Protein AF-A0A4P7KUH9-F1 (afdb_monomer)

Solvent-accessible surface area (backbone atoms only — not comparable to full-atom values): 9875 Å² total; per-residue (Å²): 117,68,68,67,52,52,55,52,50,52,52,49,48,54,70,73,33,80,63,47,40,61,72,70,67,56,73,81,56,90,64,74,80,62,68,82,51,61,60,58,64,71,65,57,98,60,89,68,94,49,78,39,79,39,61,50,102,87,52,76,46,78,42,49,75,99,64,93,78,82,92,69,64,70,41,76,46,98,85,69,48,77,43,82,49,86,79,57,60,91,88,53,68,92,88,72,68,76,82,86,77,91,76,88,81,87,83,86,74,75,59,68,65,54,52,54,52,51,52,54,50,51,52,52,52,52,51,53,52,51,50,52,51,49,54,48,28,56,76,65,72,27,73,70,46,60,74,73,71,114

Nearest PDB structures (foldseek):
  6ee8-assembly1_J  TM=1.931E-01  e=2.019E+00  Mycobacterium tuberculosis

Mean predicted aligned error: 22.2 Å

Sequence (150 aa):
MIVKMMVFKALKSSLGGTGLGNFLGIKVNALGGVYQSSGLSAYRNTVVDSPTLFPFAKGVGLMGEAGPEAIMPLTRGRDGSLGVRSVGDPSQTPGNTAVHIHQVINVMGNGDKVIGEITQRAAKQGADDAIARIQRDFATNGRTRRLLGG

Foldseek 3Di:
DVVVVVVVVVVCCVVVPPVVCVVVVVPPPPPPPPPVPCQPVVPPPDDDCDFDWTDDPPDIDTDHDPDDDDDADWDADPVRDTDRDQPPDPPDDPPPSDDDDDDDDDDDDPVPVVVVVVVVVVVVVVVVVVVVVVVVCVVVVHDVVVVVPD

Secondary structure (DSSP, 8-state):
-HHHHHHHHHHHHHHHSHHHHHHTT----TTTT----HHHHTTTT---SS-EEEEETTEEEEES-SSPPP---EEE-TTS-EEE-----TTS-TT---------------HHHHHHHHHHHHHHHHHHHHHHHHHHHHHTT-HHHHHH--

Organism: NCBI:txid638

Structure (mmCIF, N/CA/C/O backbone):
data_AF-A0A4P7KUH9-F1
#
_entry.id   AF-A0A4P7KUH9-F1
#
loop_
_atom_site.group_PDB
_atom_site.id
_atom_site.type_symbol
_atom_site.label_atom_id
_atom_site.label_alt_id
_atom_site.label_comp_id
_atom_site.label_asym_id
_atom_site.label_entity_id
_atom_site.label_seq_id
_atom_site.pdbx_PDB_ins_code
_atom_site.Cartn_x
_atom_site.Cartn_y
_atom_site.Cartn_z
_atom_site.occupancy
_atom_site.B_iso_or_equiv
_atom_site.auth_seq_id
_atom_site.auth_comp_id
_atom_site.auth_asym_id
_atom_site.auth_atom_id
_atom_site.pdbx_PDB_model_num
ATOM 1 N N . MET A 1 1 ? -34.778 -16.519 79.102 1.00 74.62 1 MET A N 1
ATOM 2 C CA . MET A 1 1 ? -33.725 -16.576 78.054 1.00 74.62 1 MET A CA 1
ATOM 3 C C . MET A 1 1 ? -34.224 -16.259 76.635 1.00 74.62 1 MET A C 1
ATOM 5 O O . MET A 1 1 ? -33.432 -15.769 75.843 1.00 74.62 1 MET A O 1
ATOM 9 N N . ILE A 1 2 ? -35.515 -16.435 76.315 1.00 72.00 2 ILE A N 1
ATOM 10 C CA . ILE A 1 2 ? -36.065 -16.237 74.954 1.00 72.00 2 ILE A CA 1
ATOM 11 C C . ILE A 1 2 ? -35.997 -14.780 74.440 1.00 72.00 2 ILE A C 1
ATOM 13 O O . ILE A 1 2 ? -35.607 -14.533 73.302 1.00 72.00 2 ILE A O 1
ATOM 17 N N . VAL A 1 3 ? -36.291 -13.799 75.301 1.00 68.94 3 VAL A N 1
ATOM 18 C CA . VAL A 1 3 ? -36.378 -12.376 74.913 1.00 68.94 3 VAL A CA 1
ATOM 19 C C . VAL A 1 3 ? -35.003 -11.808 74.537 1.00 68.94 3 VAL A C 1
ATOM 21 O O . VAL A 1 3 ? -34.871 -11.053 73.577 1.00 68.94 3 VAL A O 1
ATOM 24 N N . LYS A 1 4 ? -33.945 -12.249 75.232 1.00 58.12 4 LYS A N 1
ATOM 25 C CA . LYS A 1 4 ? -32.563 -11.817 74.975 1.00 58.12 4 LYS A CA 1
ATOM 26 C C . LYS A 1 4 ? -32.024 -12.356 73.642 1.00 58.12 4 LYS A C 1
ATOM 28 O O . LYS A 1 4 ? -31.262 -11.656 72.987 1.00 58.12 4 LYS A O 1
ATOM 33 N N . MET A 1 5 ? -32.474 -13.533 73.188 1.00 67.69 5 MET A N 1
ATOM 34 C CA . MET A 1 5 ? -32.149 -14.056 71.851 1.00 67.69 5 MET A CA 1
ATOM 35 C C . MET A 1 5 ? -32.925 -13.355 70.728 1.00 67.69 5 MET A C 1
ATOM 37 O O . MET A 1 5 ? -32.349 -13.141 69.665 1.00 67.69 5 MET A O 1
ATOM 41 N N . MET A 1 6 ? -34.184 -12.951 70.941 1.00 72.69 6 MET A N 1
ATOM 42 C CA . MET A 1 6 ? -34.952 -12.222 69.917 1.00 72.69 6 MET A CA 1
ATOM 43 C C . MET A 1 6 ? -34.371 -10.833 69.631 1.00 72.69 6 MET A C 1
ATOM 45 O O . MET A 1 6 ? -34.178 -10.487 68.467 1.00 72.69 6 MET A O 1
ATOM 49 N N . VAL A 1 7 ? -34.001 -10.078 70.670 1.00 74.88 7 VAL A N 1
ATOM 50 C CA . VAL A 1 7 ? -33.380 -8.749 70.504 1.00 74.88 7 VAL A CA 1
ATOM 51 C C . VAL A 1 7 ? -32.014 -8.859 69.821 1.00 74.88 7 VAL A C 1
ATOM 53 O O . VAL A 1 7 ? -31.708 -8.098 68.905 1.00 74.88 7 VAL A O 1
ATOM 56 N N . PHE A 1 8 ? -31.207 -9.857 70.192 1.00 71.62 8 PHE A N 1
ATOM 57 C CA . PHE A 1 8 ? -29.886 -10.052 69.591 1.00 71.62 8 PHE A CA 1
ATOM 58 C C . PHE A 1 8 ? -29.962 -10.525 68.130 1.00 71.62 8 PHE A C 1
ATOM 60 O O . PHE A 1 8 ? -29.122 -10.151 67.311 1.00 71.62 8 PHE A O 1
ATOM 67 N N . LYS A 1 9 ? -30.986 -11.318 67.777 1.00 60.03 9 LYS A N 1
ATOM 68 C CA . LYS A 1 9 ? -31.223 -11.778 66.401 1.00 60.03 9 LYS A CA 1
ATOM 69 C C . LYS A 1 9 ? -31.771 -10.655 65.513 1.00 60.03 9 LYS A C 1
ATOM 71 O O . LYS A 1 9 ? -31.331 -10.534 64.373 1.00 60.03 9 LYS A O 1
ATOM 76 N N . ALA A 1 10 ? -32.644 -9.796 66.044 1.00 66.50 10 ALA A N 1
ATOM 77 C CA . ALA A 1 10 ? -33.129 -8.606 65.344 1.00 66.50 10 ALA A CA 1
ATOM 78 C C . ALA A 1 10 ? -31.996 -7.600 65.074 1.00 66.50 10 ALA A C 1
ATOM 80 O O . ALA A 1 10 ? -31.843 -7.131 63.947 1.00 66.50 10 ALA A O 1
ATOM 81 N N . LEU A 1 11 ? -31.130 -7.348 66.063 1.00 68.62 11 LEU A N 1
ATOM 82 C CA . LEU A 1 11 ? -29.996 -6.435 65.904 1.00 68.62 11 LEU A CA 1
ATOM 83 C C . LEU A 1 11 ? -28.958 -6.970 64.902 1.00 68.62 11 LEU A C 1
ATOM 85 O O . LEU A 1 11 ? -28.545 -6.231 64.008 1.00 68.62 11 LEU A O 1
ATOM 89 N N . LYS A 1 12 ? -28.608 -8.266 64.969 1.00 61.88 12 LYS A N 1
ATOM 90 C CA . LYS A 1 12 ? -27.736 -8.918 63.970 1.00 61.88 12 LYS A CA 1
A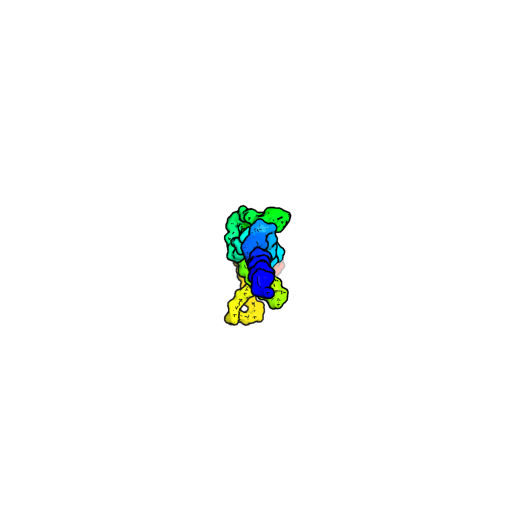TOM 91 C C . LYS A 1 12 ? -28.337 -8.916 62.563 1.00 61.88 12 LYS A C 1
ATOM 93 O O . LYS A 1 12 ? -27.591 -8.742 61.607 1.00 61.88 12 LYS A O 1
ATOM 98 N N . SER A 1 13 ? -29.654 -9.072 62.421 1.00 61.06 13 SER A N 1
ATOM 99 C CA . SER A 1 13 ? -30.319 -8.986 61.113 1.00 61.06 13 SER A CA 1
ATOM 100 C C . SER A 1 13 ? -30.344 -7.558 60.564 1.00 61.06 13 SER A C 1
ATOM 102 O O . SER A 1 13 ? -30.254 -7.382 59.354 1.00 61.06 13 SER A O 1
ATOM 104 N N . SER A 1 14 ? -30.439 -6.542 61.429 1.00 60.88 14 SER A N 1
ATOM 105 C CA . SER A 1 14 ? -30.414 -5.136 60.998 1.00 60.88 14 SER A CA 1
ATOM 106 C C . SER A 1 14 ? -29.012 -4.657 60.599 1.00 60.88 14 SER A C 1
ATOM 108 O O . SER A 1 14 ? -28.884 -3.816 59.717 1.00 60.88 14 SER A O 1
ATOM 110 N N . LEU A 1 15 ? -27.962 -5.230 61.203 1.00 61.19 15 LEU A N 1
ATOM 111 C CA . LEU A 1 15 ? -26.567 -4.861 60.941 1.00 61.19 15 LEU A CA 1
ATOM 112 C C . LEU A 1 15 ? -25.895 -5.751 59.878 1.00 61.19 15 LEU A C 1
ATOM 114 O O . LEU A 1 15 ? -24.985 -5.304 59.191 1.00 61.19 15 LEU A O 1
ATOM 118 N N . GLY A 1 16 ? -26.332 -7.007 59.737 1.00 59.03 16 GLY A N 1
ATOM 119 C CA . GLY A 1 16 ? -25.843 -7.958 58.728 1.00 59.03 16 GLY A CA 1
ATOM 120 C C . GLY A 1 16 ? -26.679 -7.998 57.445 1.00 59.03 16 GLY A C 1
ATOM 121 O O . GLY A 1 16 ? -26.307 -8.679 56.493 1.00 59.03 16 GLY A O 1
ATOM 122 N N . GLY A 1 17 ? -27.810 -7.289 57.418 1.00 58.16 17 GLY A N 1
ATOM 123 C CA . GLY A 1 17 ? -28.648 -7.120 56.240 1.00 58.16 17 GLY A CA 1
ATOM 124 C C . GLY A 1 17 ? -28.135 -5.982 55.364 1.00 58.16 17 GLY A C 1
ATOM 125 O O . GLY A 1 17 ? -27.869 -4.878 55.833 1.00 58.16 17 GLY A O 1
ATOM 126 N N . THR A 1 18 ? -28.067 -6.247 54.067 1.00 58.88 18 THR A N 1
ATOM 127 C CA . THR A 1 18 ? -27.680 -5.366 52.952 1.00 58.88 18 THR A CA 1
ATOM 128 C C . THR A 1 18 ? -28.346 -3.974 52.911 1.00 58.88 18 THR A C 1
ATOM 130 O O . THR A 1 18 ? -27.961 -3.149 52.088 1.00 58.88 18 THR A O 1
ATOM 133 N N . GLY A 1 19 ? -29.304 -3.672 53.796 1.00 60.25 19 GLY A N 1
ATOM 134 C CA . GLY A 1 19 ? -30.000 -2.385 53.891 1.00 60.25 19 GLY A CA 1
ATOM 135 C C . GLY A 1 19 ? -29.224 -1.281 54.621 1.00 60.25 19 GLY A C 1
ATOM 136 O O . GLY A 1 19 ? -29.138 -0.167 54.107 1.00 60.25 19 GLY A O 1
ATOM 137 N N . LEU A 1 20 ? -28.609 -1.563 55.779 1.00 62.34 20 LEU A N 1
ATOM 138 C CA . LEU A 1 20 ? -27.906 -0.528 56.557 1.00 62.34 20 LEU A CA 1
ATOM 139 C C . LEU A 1 20 ? -26.541 -0.169 55.947 1.00 62.34 20 LEU A C 1
ATOM 141 O O . LEU A 1 20 ? -26.166 1.000 55.930 1.00 62.34 20 LEU A O 1
ATOM 145 N N . GLY A 1 21 ? -25.833 -1.144 55.366 1.00 60.00 21 GLY A N 1
ATOM 146 C CA . GLY A 1 21 ? -24.586 -0.894 54.628 1.00 60.00 21 GLY A CA 1
ATOM 147 C C . GLY A 1 21 ? -24.786 -0.003 53.396 1.00 60.00 21 GLY A C 1
ATOM 148 O O . GLY A 1 21 ? -23.935 0.830 53.093 1.00 60.00 21 GLY A O 1
ATOM 149 N N . ASN A 1 22 ? -25.946 -0.106 52.734 1.00 60.34 22 ASN A N 1
ATOM 150 C CA . ASN A 1 22 ? -26.293 0.739 51.592 1.00 60.34 22 ASN A CA 1
ATOM 151 C C . ASN A 1 22 ? -26.748 2.152 52.022 1.00 60.34 22 ASN A C 1
ATOM 153 O O . ASN A 1 22 ? -26.478 3.110 51.303 1.00 60.34 22 ASN A O 1
ATOM 157 N N . PHE A 1 23 ? -27.371 2.294 53.203 1.00 61.81 23 PHE A N 1
ATOM 158 C CA . PHE A 1 23 ? -27.738 3.589 53.802 1.00 61.81 23 PHE A CA 1
ATOM 159 C C . PHE A 1 23 ? -26.525 4.360 54.353 1.00 61.81 23 PHE A C 1
ATOM 161 O O . PHE A 1 23 ? -26.444 5.573 54.201 1.00 61.81 23 PHE A O 1
ATOM 168 N N . LEU A 1 24 ? -25.543 3.658 54.929 1.00 62.47 24 LEU A N 1
ATOM 169 C CA . LEU A 1 24 ? -24.291 4.238 55.439 1.00 62.47 24 LEU A CA 1
ATOM 170 C C . LEU A 1 24 ? -23.228 4.477 54.348 1.00 62.47 24 LEU A C 1
ATOM 172 O O . LEU A 1 24 ? -22.088 4.809 54.664 1.00 62.47 24 LEU A O 1
ATOM 176 N N . GLY A 1 25 ? -23.558 4.278 53.067 1.00 56.22 25 GLY A N 1
ATOM 177 C CA . GLY A 1 25 ? -22.624 4.494 51.956 1.00 56.22 25 GLY A CA 1
ATOM 178 C C . GLY A 1 25 ? -21.449 3.509 51.909 1.00 56.22 25 GLY A C 1
ATOM 179 O O . GLY A 1 25 ? -20.525 3.696 51.115 1.00 56.22 25 GLY A O 1
ATOM 180 N N . ILE A 1 26 ? -21.482 2.437 52.708 1.00 56.31 26 ILE A N 1
ATOM 181 C CA . ILE A 1 26 ? -20.464 1.385 52.701 1.00 56.31 26 ILE A CA 1
ATOM 182 C C . ILE A 1 26 ? -20.728 0.486 51.492 1.00 56.31 26 ILE A C 1
ATOM 184 O O . ILE A 1 26 ? -21.356 -0.572 51.559 1.00 56.31 26 ILE A O 1
ATOM 188 N N . LYS A 1 27 ? -20.240 0.943 50.339 1.00 58.69 27 LYS A N 1
ATOM 189 C CA . LYS A 1 27 ? -20.175 0.167 49.104 1.00 58.69 27 LYS A CA 1
ATOM 190 C C . LYS A 1 27 ? -19.030 -0.833 49.233 1.00 58.69 27 LYS A C 1
ATOM 192 O O . LYS A 1 27 ? -17.885 -0.525 48.903 1.00 58.69 27 LYS A O 1
ATOM 197 N N . VAL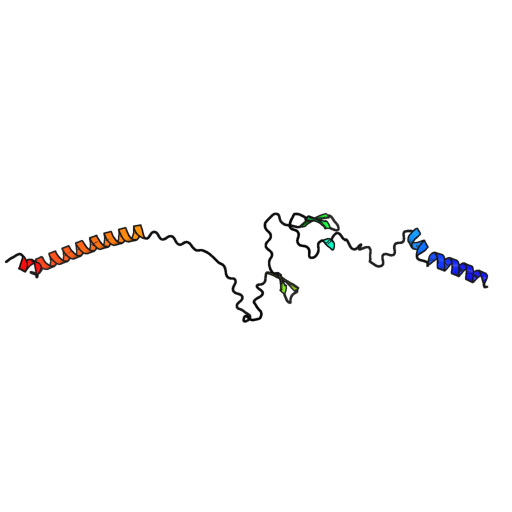 A 1 28 ? -19.335 -2.041 49.703 1.00 56.38 28 VAL A N 1
ATOM 198 C CA . VAL A 1 28 ? -18.429 -3.186 49.557 1.00 56.38 28 VAL A CA 1
ATOM 199 C C . VAL A 1 28 ? -18.304 -3.512 48.067 1.00 56.38 28 VAL A C 1
ATOM 201 O O . VAL A 1 28 ? -19.090 -4.248 47.479 1.00 56.38 28 VAL A O 1
ATOM 204 N N . ASN A 1 29 ? -17.334 -2.865 47.425 1.00 53.25 29 ASN A N 1
ATOM 205 C CA . ASN A 1 29 ? -16.955 -3.090 46.040 1.00 53.25 29 ASN A CA 1
ATOM 206 C C . ASN A 1 29 ? -16.340 -4.491 45.916 1.00 53.25 29 ASN A C 1
ATOM 208 O O . ASN A 1 29 ? -15.122 -4.640 45.948 1.00 53.25 29 ASN A O 1
ATOM 212 N N . ALA A 1 30 ? -17.165 -5.523 45.726 1.00 54.34 30 ALA A N 1
ATOM 213 C CA . ALA A 1 30 ? -16.696 -6.880 45.413 1.00 54.34 30 ALA A CA 1
ATOM 214 C C . ALA A 1 30 ? -15.934 -6.968 44.065 1.00 54.34 30 ALA A C 1
ATOM 216 O O . ALA A 1 30 ? -15.403 -8.018 43.724 1.00 54.34 30 ALA A O 1
ATOM 217 N N . LEU A 1 31 ? -15.862 -5.859 43.315 1.00 54.09 31 LEU A N 1
ATOM 218 C CA . LEU A 1 31 ? -15.156 -5.701 42.038 1.00 54.09 31 LEU A CA 1
ATOM 219 C C . LEU A 1 31 ? -14.003 -4.671 42.103 1.00 54.09 31 LEU A C 1
ATOM 221 O O . LEU A 1 31 ? -13.489 -4.249 41.071 1.00 54.09 31 LEU A O 1
ATOM 225 N N . GLY A 1 32 ? -13.593 -4.230 43.300 1.00 56.00 32 GLY A N 1
ATOM 226 C CA . GLY A 1 32 ? -12.359 -3.446 43.473 1.00 56.00 32 GLY A CA 1
ATOM 227 C C . GLY A 1 32 ? -12.380 -1.999 42.958 1.00 56.00 32 GLY A C 1
ATOM 228 O O . GLY A 1 32 ? -11.320 -1.443 42.694 1.00 56.00 32 GLY A O 1
ATOM 229 N N . GLY A 1 33 ? -13.549 -1.366 42.800 1.00 53.19 33 GLY A N 1
ATOM 230 C CA . GLY A 1 33 ? -13.637 0.040 42.369 1.00 53.19 33 GLY A CA 1
ATOM 231 C C . GLY A 1 33 ? -13.323 0.267 40.886 1.00 53.19 33 GLY A C 1
ATOM 232 O O . GLY A 1 33 ? -13.304 1.410 40.429 1.00 53.19 33 GLY A O 1
ATOM 233 N N . VAL A 1 34 ? -13.137 -0.806 40.115 1.00 52.47 34 VAL A N 1
ATOM 234 C CA . VAL A 1 34 ? -13.099 -0.740 38.657 1.00 52.47 34 VAL A CA 1
ATOM 235 C C . VAL A 1 34 ? -14.540 -0.791 38.180 1.00 52.47 34 VAL A C 1
ATOM 237 O O . VAL A 1 34 ? -15.082 -1.840 37.836 1.00 52.47 34 VAL A O 1
ATOM 240 N N . TYR A 1 35 ? -15.189 0.372 38.194 1.00 50.09 35 TYR A N 1
ATOM 241 C CA . TYR A 1 35 ? -16.323 0.600 37.314 1.00 50.09 35 TYR A CA 1
ATOM 242 C C . TYR A 1 35 ? -15.863 0.154 35.932 1.00 50.09 35 TYR A C 1
ATOM 244 O O . TYR A 1 35 ? -14.846 0.649 35.446 1.00 50.09 35 TYR A O 1
ATOM 252 N N . GLN A 1 36 ? -16.546 -0.830 35.350 1.00 52.22 36 GLN A N 1
ATOM 253 C CA . GLN A 1 36 ? -16.430 -1.139 33.934 1.00 52.22 36 GLN A CA 1
ATOM 254 C C . GLN A 1 36 ? -16.577 0.194 33.212 1.00 52.22 36 GLN A C 1
ATOM 256 O O . GLN A 1 36 ? -17.679 0.734 33.120 1.00 52.22 36 GLN A O 1
ATOM 261 N N . SER A 1 37 ? -15.452 0.798 32.825 1.00 49.34 37 SER A N 1
ATOM 262 C CA . SER A 1 37 ? -15.489 2.078 32.157 1.00 49.34 37 SER A CA 1
ATOM 263 C C . SER A 1 37 ? -16.036 1.762 30.779 1.00 49.34 37 SER A C 1
ATOM 265 O O . SER A 1 37 ? -15.355 1.244 29.890 1.00 49.34 37 SER A O 1
ATOM 267 N N . SER A 1 38 ? -17.323 2.049 30.614 1.00 53.12 38 SER A N 1
ATOM 268 C CA . SER A 1 38 ? -17.975 2.115 29.312 1.00 53.12 38 SER A CA 1
ATOM 269 C C . SER A 1 38 ? -17.106 2.898 28.321 1.00 53.12 38 SER A C 1
ATOM 271 O O . SER A 1 38 ? -17.040 2.537 27.155 1.00 53.12 38 SER A O 1
ATOM 273 N N . GLY A 1 39 ? -16.335 3.877 28.808 1.00 55.69 39 GLY A N 1
ATOM 274 C CA . GLY A 1 39 ? -15.409 4.686 28.025 1.00 55.69 39 GLY A CA 1
ATOM 275 C C . GLY A 1 39 ? -14.196 3.982 27.400 1.00 55.69 39 GLY A C 1
ATOM 276 O O . GLY A 1 39 ? -13.614 4.581 26.512 1.00 55.69 39 GLY A O 1
ATOM 277 N N . LEU A 1 40 ? -13.797 2.762 27.795 1.00 52.84 40 LEU A N 1
ATOM 278 C CA . LEU A 1 40 ? -12.699 2.046 27.106 1.00 52.84 40 LEU A CA 1
ATOM 279 C C . LEU A 1 40 ? -13.168 0.760 26.414 1.00 52.84 40 LEU A C 1
ATOM 281 O O . LEU A 1 40 ? -12.641 0.391 25.369 1.00 52.84 40 LEU A O 1
ATOM 285 N N . SER A 1 41 ? -14.201 0.098 26.946 1.00 60.16 41 SER A N 1
ATOM 286 C CA . SER A 1 41 ? -14.773 -1.089 26.297 1.00 60.16 41 SER A CA 1
ATOM 287 C C . SER A 1 41 ? -15.655 -0.756 25.089 1.00 60.16 41 SER A C 1
ATOM 289 O O . SER A 1 41 ? -15.812 -1.623 24.232 1.00 60.16 41 SER A O 1
ATOM 291 N N . ALA A 1 42 ? -16.228 0.452 25.006 1.00 61.62 42 ALA A N 1
ATOM 292 C CA . ALA A 1 42 ? -17.086 0.850 23.883 1.00 61.62 42 ALA A CA 1
ATOM 293 C C . ALA A 1 42 ? -16.323 1.060 22.565 1.00 61.62 42 ALA A C 1
ATOM 295 O O . ALA A 1 42 ? -16.926 0.977 21.502 1.00 61.62 42 ALA A O 1
ATOM 296 N N . TYR A 1 43 ? -15.009 1.296 22.632 1.00 60.59 43 TYR A N 1
ATOM 297 C CA . TYR A 1 43 ? -14.160 1.564 21.463 1.00 60.59 43 TYR A CA 1
ATOM 298 C C . TYR A 1 43 ? -13.314 0.347 21.050 1.00 60.59 43 TYR A C 1
ATOM 300 O O . TYR A 1 43 ? -12.418 0.442 20.215 1.00 60.59 43 TYR A O 1
ATOM 308 N N . ARG A 1 44 ? -13.559 -0.822 21.657 1.00 62.38 44 ARG A N 1
ATOM 309 C CA . ARG A 1 44 ? -12.902 -2.077 21.282 1.00 62.38 44 ARG A CA 1
ATOM 310 C C . ARG A 1 44 ? -13.625 -2.692 20.084 1.00 62.38 44 ARG A C 1
ATOM 312 O O . ARG A 1 44 ? -14.838 -2.860 20.124 1.00 62.38 44 ARG A O 1
ATOM 319 N N . ASN A 1 45 ? -12.858 -3.167 19.100 1.00 66.69 45 ASN A N 1
ATOM 320 C CA . ASN A 1 45 ? -13.356 -3.835 17.887 1.00 66.69 45 ASN A CA 1
ATOM 321 C C . ASN A 1 45 ? -14.241 -2.950 16.985 1.00 66.69 45 ASN A C 1
ATOM 323 O O . ASN A 1 45 ? -14.990 -3.482 16.169 1.00 66.69 45 ASN A O 1
ATOM 327 N N . THR A 1 46 ? -14.173 -1.627 17.121 1.00 66.94 46 THR A N 1
ATOM 328 C CA . THR A 1 46 ? -14.859 -0.682 16.235 1.00 66.94 46 THR A CA 1
ATOM 329 C C . THR A 1 46 ? -13.847 -0.025 15.298 1.00 66.94 46 THR A C 1
ATOM 331 O O . THR A 1 46 ? -12.697 0.203 15.673 1.00 66.94 46 THR A O 1
ATOM 334 N N . VAL A 1 47 ? -14.268 0.248 14.064 1.00 70.38 47 VAL A N 1
ATOM 335 C CA . VAL A 1 47 ? -13.517 1.078 13.112 1.00 70.38 47 VAL A CA 1
ATOM 336 C C . VAL A 1 47 ? -14.023 2.505 13.286 1.00 70.38 47 VAL A C 1
ATOM 338 O O . VAL A 1 47 ? -15.237 2.709 13.304 1.00 70.38 47 VAL A O 1
ATOM 341 N N . VAL A 1 48 ? -13.118 3.466 13.459 1.00 72.31 48 VAL A N 1
ATOM 342 C CA . VAL A 1 48 ? -13.459 4.894 13.466 1.00 72.31 48 VAL A CA 1
ATOM 343 C C . VAL A 1 48 ? -12.936 5.501 12.174 1.00 72.31 48 VAL A C 1
ATOM 345 O O . VAL A 1 48 ? -11.830 5.191 11.763 1.00 72.31 48 VAL A O 1
ATOM 348 N N . ASP A 1 49 ? -13.746 6.320 11.521 1.00 71.44 49 ASP A N 1
ATOM 349 C CA . ASP A 1 49 ? -13.458 6.946 10.224 1.00 71.44 49 ASP A CA 1
ATOM 350 C C . ASP A 1 49 ? -13.075 8.430 10.358 1.00 71.44 49 ASP A C 1
ATOM 352 O O . ASP A 1 49 ? -12.871 9.137 9.370 1.00 71.44 49 ASP A O 1
ATOM 356 N N . SER A 1 50 ? -13.033 8.924 11.594 1.00 72.50 50 SER A N 1
ATOM 357 C CA . SER A 1 50 ? -12.853 10.329 11.927 1.00 72.50 50 SER A CA 1
ATOM 358 C C . SER A 1 50 ? -12.219 10.491 13.317 1.00 72.50 50 SER A C 1
ATOM 360 O O . SER A 1 50 ? -12.347 9.592 14.162 1.00 72.50 50 SER A O 1
ATOM 362 N N . PRO A 1 51 ? -11.538 11.628 13.584 1.00 79.44 51 PRO A N 1
ATOM 363 C CA . PRO A 1 51 ? -10.882 11.884 14.863 1.00 79.44 51 PRO A CA 1
ATOM 364 C C . PRO A 1 51 ? -11.853 11.749 16.049 1.00 79.44 51 PRO A C 1
ATOM 366 O O . PRO A 1 51 ? -12.698 12.609 16.291 1.00 79.44 51 PRO A O 1
ATOM 369 N N . THR A 1 52 ? -11.730 10.655 16.798 1.00 77.44 52 THR A N 1
ATOM 370 C CA . THR A 1 52 ? -12.631 10.262 17.886 1.00 77.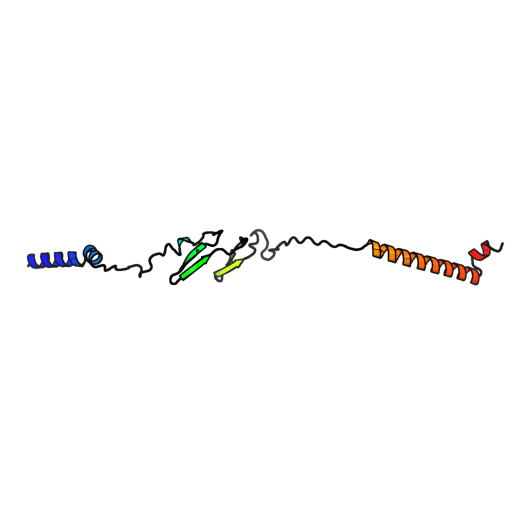44 52 THR A CA 1
ATOM 371 C C . THR A 1 52 ? -11.920 10.395 19.227 1.00 77.44 52 THR A C 1
ATOM 373 O O . THR A 1 52 ? -10.866 9.801 19.452 1.00 77.44 52 THR A O 1
ATOM 376 N N . LEU A 1 53 ? -12.501 11.164 20.148 1.00 79.06 53 LEU A N 1
ATOM 377 C CA . LEU A 1 53 ? -11.965 11.326 21.498 1.00 79.06 53 LEU A CA 1
ATOM 378 C C . LEU A 1 53 ? -12.367 10.143 22.381 1.00 79.06 53 LEU A C 1
ATOM 380 O O . LEU A 1 53 ? -13.541 9.776 22.428 1.00 79.06 53 LEU A O 1
ATOM 384 N N . PHE A 1 54 ? -11.414 9.594 23.133 1.00 77.44 54 PHE A N 1
ATOM 385 C CA . PHE A 1 54 ? -11.679 8.533 24.100 1.00 77.44 54 PHE A CA 1
ATOM 386 C C . PHE A 1 54 ? -11.075 8.858 25.478 1.00 77.44 54 PHE A C 1
ATOM 388 O O . PHE A 1 54 ? -9.957 9.376 25.573 1.00 77.44 54 PHE A O 1
ATOM 395 N N . PRO A 1 55 ? -11.812 8.607 26.575 1.00 70.44 55 PRO A N 1
ATOM 396 C CA . PRO A 1 55 ? -11.370 8.956 27.919 1.00 70.44 55 PRO A CA 1
ATOM 397 C C . PRO A 1 55 ? -10.353 7.943 28.467 1.00 70.44 55 PRO A C 1
ATOM 399 O O . PRO A 1 55 ? -10.591 6.735 28.475 1.00 70.44 55 PRO A O 1
ATOM 402 N N . PHE A 1 56 ? -9.242 8.438 29.012 1.00 68.25 56 PHE A N 1
ATOM 403 C CA . PHE A 1 56 ? -8.286 7.662 29.804 1.00 68.25 56 PHE A CA 1
ATOM 404 C C . PHE A 1 56 ? -8.471 7.918 31.304 1.00 68.25 56 PHE A C 1
ATOM 406 O O . PHE A 1 56 ? -9.022 8.934 31.721 1.00 68.25 56 PHE A O 1
ATOM 413 N N . ALA A 1 57 ? -7.917 7.032 32.140 1.00 68.50 57 ALA A N 1
ATOM 414 C CA . ALA A 1 57 ? -7.926 7.192 33.599 1.00 68.50 57 ALA A CA 1
ATOM 415 C C . ALA A 1 57 ? -7.301 8.522 34.080 1.00 68.50 57 ALA A C 1
ATOM 417 O O . ALA A 1 57 ? -7.625 8.990 35.169 1.00 68.50 57 ALA A O 1
ATOM 418 N N . LYS A 1 58 ? -6.407 9.125 33.281 1.00 65.88 58 LYS A N 1
ATOM 419 C CA . LYS A 1 58 ? -5.788 10.440 33.521 1.00 65.88 58 LYS A CA 1
ATOM 420 C C . LYS A 1 58 ? -5.572 11.216 32.211 1.00 65.88 58 LYS A C 1
ATOM 422 O O . LYS A 1 58 ? -4.440 11.557 31.884 1.00 65.88 58 LYS A O 1
ATOM 427 N N . GLY A 1 59 ? -6.629 11.464 31.437 1.00 72.25 59 GLY A N 1
ATOM 428 C CA . GLY A 1 59 ? -6.543 12.316 30.242 1.00 72.25 59 GLY A CA 1
ATOM 429 C C . GLY A 1 59 ? -7.547 11.967 29.148 1.00 72.25 59 GLY A C 1
ATOM 430 O O . GLY A 1 59 ? -8.445 11.154 29.350 1.00 72.25 59 GLY A O 1
ATOM 431 N N . VAL A 1 60 ? -7.372 12.581 27.979 1.00 79.12 60 VAL A N 1
ATOM 432 C CA . VAL A 1 60 ? -8.144 12.313 26.758 1.00 79.12 60 VAL A CA 1
ATOM 433 C C . VAL A 1 60 ? -7.179 11.834 25.673 1.00 79.12 60 VAL A C 1
ATOM 435 O O . VAL A 1 60 ? -6.120 12.428 25.485 1.00 79.12 60 VAL A O 1
ATOM 438 N N . GLY A 1 61 ? -7.525 10.736 25.004 1.00 73.69 61 GLY A N 1
ATOM 439 C CA . GLY A 1 61 ? -6.853 10.245 23.804 1.00 73.69 61 GLY A CA 1
ATOM 440 C C . GLY A 1 61 ? -7.640 10.618 22.549 1.00 73.69 61 GLY A C 1
ATOM 441 O O . GLY A 1 61 ? -8.849 10.832 22.618 1.00 73.69 61 GLY A O 1
ATOM 442 N N . LEU A 1 62 ? -6.956 10.689 21.409 1.00 79.12 62 LEU A N 1
ATOM 443 C CA . LEU A 1 62 ? -7.551 10.894 20.087 1.00 79.12 62 LEU A CA 1
ATOM 444 C C . LEU A 1 62 ? -7.244 9.661 19.222 1.00 79.12 62 LEU A C 1
ATOM 446 O O 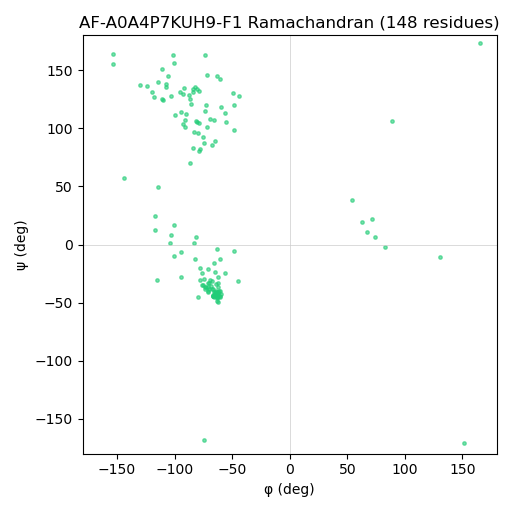. LEU A 1 62 ? -6.091 9.242 19.146 1.00 79.12 62 LEU A O 1
ATOM 450 N N . MET A 1 63 ? -8.274 9.054 18.636 1.00 73.62 63 MET A N 1
ATOM 451 C CA . MET A 1 63 ? -8.218 7.901 17.726 1.00 73.62 63 MET A CA 1
ATOM 452 C C . MET A 1 63 ? -8.608 8.360 16.315 1.00 73.62 63 MET A C 1
ATOM 454 O O . MET A 1 63 ? -9.407 9.281 16.199 1.00 73.62 63 MET A O 1
ATOM 458 N N . GLY A 1 64 ? -8.094 7.720 15.264 1.00 74.38 64 GLY A N 1
ATOM 459 C CA . GLY A 1 64 ? -8.331 8.122 13.872 1.00 74.38 64 GLY A CA 1
ATOM 460 C C . GLY A 1 64 ? -7.284 9.138 13.422 1.00 74.38 64 GLY A C 1
ATOM 461 O O . GLY A 1 64 ? -7.268 10.284 13.877 1.00 74.38 64 GLY A O 1
ATOM 462 N N . GLU A 1 65 ? -6.358 8.690 12.579 1.00 71.44 65 GLU A N 1
ATOM 463 C CA . GLU A 1 65 ? -5.358 9.561 11.961 1.00 71.44 65 GLU A CA 1
ATOM 464 C C . GLU A 1 65 ? -6.041 10.442 10.906 1.00 71.44 65 GLU A C 1
ATOM 466 O O . GLU A 1 65 ? -6.987 10.027 10.241 1.00 71.44 65 GLU A O 1
ATOM 471 N N . ALA A 1 66 ? -5.577 11.680 10.734 1.00 60.53 66 ALA A N 1
ATOM 472 C CA . ALA A 1 66 ? -6.089 12.545 9.679 1.00 60.53 66 ALA A CA 1
ATOM 473 C C . ALA A 1 66 ? -5.545 12.094 8.307 1.00 60.53 66 ALA A C 1
ATOM 475 O O . ALA A 1 66 ? -4.519 12.596 7.854 1.00 60.53 66 ALA A O 1
ATOM 476 N N . GLY A 1 67 ? -6.228 11.163 7.636 1.00 67.69 67 GLY A N 1
ATOM 477 C CA . GLY A 1 67 ? -5.879 10.739 6.277 1.00 67.69 67 GLY A CA 1
ATOM 478 C C . GLY A 1 67 ? -6.548 9.431 5.837 1.00 67.69 67 GLY A C 1
ATOM 479 O O . GLY A 1 67 ? -7.225 8.790 6.634 1.00 67.69 67 GLY A O 1
ATOM 480 N N . PRO A 1 68 ? -6.394 9.024 4.561 1.00 67.56 68 PRO A N 1
ATOM 481 C CA . PRO A 1 68 ? -6.889 7.734 4.083 1.00 67.56 68 PRO A CA 1
ATOM 482 C C . PRO A 1 68 ? -6.265 6.561 4.858 1.00 67.56 68 PRO A C 1
ATOM 484 O O . PRO A 1 68 ? -5.053 6.353 4.806 1.00 67.56 68 PRO A O 1
ATOM 487 N N . GLU A 1 69 ? -7.092 5.775 5.546 1.00 67.69 69 GLU A N 1
ATOM 488 C CA . GLU A 1 69 ? -6.653 4.618 6.331 1.00 67.69 69 GLU A CA 1
ATOM 489 C C . GLU A 1 69 ? -6.583 3.352 5.460 1.00 67.69 69 GLU A C 1
ATOM 491 O O . GLU A 1 69 ? -7.541 2.985 4.775 1.00 67.69 69 GLU A O 1
ATOM 496 N N . ALA A 1 70 ? -5.451 2.646 5.483 1.00 70.12 70 ALA A N 1
ATOM 497 C CA . ALA A 1 70 ? -5.327 1.351 4.818 1.00 70.12 70 ALA A CA 1
ATOM 498 C C . ALA A 1 70 ? -5.809 0.218 5.744 1.00 70.12 70 ALA A C 1
ATOM 500 O O . ALA A 1 70 ? -5.229 -0.010 6.806 1.00 70.12 70 ALA A O 1
ATOM 501 N N . ILE A 1 71 ? -6.823 -0.551 5.324 1.00 73.81 71 ILE A N 1
ATOM 502 C CA . ILE A 1 71 ? -7.234 -1.786 6.014 1.00 73.81 71 ILE A CA 1
ATOM 503 C C . ILE A 1 71 ? -6.260 -2.904 5.629 1.00 73.81 71 ILE A C 1
ATOM 505 O O . ILE A 1 71 ? -6.320 -3.440 4.523 1.00 73.81 71 ILE A O 1
ATOM 509 N N . MET A 1 72 ? -5.362 -3.266 6.547 1.00 76.31 72 MET A N 1
ATOM 510 C CA . MET A 1 72 ? -4.352 -4.306 6.324 1.00 76.31 72 MET A CA 1
ATOM 511 C C . MET A 1 72 ? -4.679 -5.585 7.110 1.00 76.31 72 MET A C 1
ATOM 513 O O . MET A 1 72 ? -5.045 -5.501 8.286 1.00 76.31 72 MET A O 1
ATOM 517 N N . PRO A 1 73 ? -4.517 -6.786 6.521 1.00 78.12 73 PRO A N 1
ATOM 518 C CA . PRO A 1 73 ? -4.751 -8.038 7.231 1.00 78.12 73 PRO A CA 1
ATOM 519 C C . PRO A 1 73 ? -3.669 -8.259 8.299 1.00 78.12 73 PRO A C 1
ATOM 521 O O . PRO A 1 73 ? -2.514 -8.572 7.998 1.00 78.12 73 PRO A O 1
ATOM 524 N N . LEU A 1 74 ? -4.047 -8.105 9.570 1.00 79.50 74 LEU A N 1
ATOM 525 C CA . LEU A 1 74 ? -3.188 -8.442 10.702 1.00 79.50 74 LEU A CA 1
ATOM 526 C C . LEU A 1 74 ? -3.297 -9.930 11.022 1.00 79.50 74 LEU A C 1
ATOM 528 O O . LEU A 1 74 ? -4.387 -10.474 11.187 1.00 79.50 74 LEU A O 1
ATOM 532 N N . THR A 1 75 ? -2.148 -10.581 11.161 1.00 81.00 75 THR A N 1
ATOM 533 C CA . THR A 1 75 ? -2.054 -11.970 11.615 1.00 81.00 75 THR A CA 1
ATOM 534 C C . THR A 1 75 ? -1.354 -12.014 12.965 1.00 81.00 75 THR A C 1
ATOM 536 O O . THR A 1 75 ? -0.381 -11.296 13.198 1.00 81.00 75 THR A O 1
ATOM 539 N N . ARG A 1 76 ? -1.839 -12.876 13.864 1.00 85.31 76 ARG A N 1
ATOM 540 C CA . ARG A 1 76 ? -1.204 -13.125 15.160 1.00 85.31 76 ARG A CA 1
ATOM 541 C C . ARG A 1 76 ? -0.128 -14.206 15.031 1.00 85.31 76 ARG A C 1
ATOM 543 O O . ARG A 1 76 ? -0.413 -15.307 14.564 1.00 85.31 76 ARG A O 1
ATOM 550 N N . GLY A 1 77 ? 1.095 -13.894 15.453 1.00 84.44 77 GLY A N 1
ATOM 551 C CA . GLY A 1 77 ? 2.205 -14.839 15.547 1.00 84.44 77 GLY A CA 1
ATOM 552 C C . GLY A 1 77 ? 2.059 -15.814 16.719 1.00 84.44 77 GLY A C 1
ATOM 553 O O . GLY A 1 77 ? 1.295 -15.581 17.657 1.00 84.44 77 GLY A O 1
ATOM 554 N N . ARG A 1 78 ? 2.819 -16.918 16.691 1.00 83.00 78 ARG A N 1
ATOM 555 C CA . ARG A 1 78 ? 2.879 -17.891 17.807 1.00 83.00 78 ARG A CA 1
ATOM 556 C C . ARG A 1 78 ? 3.478 -17.300 19.086 1.00 83.00 78 ARG A C 1
ATOM 558 O O . ARG A 1 78 ? 3.201 -17.790 20.170 1.00 83.00 78 ARG A O 1
ATOM 565 N N . ASP A 1 79 ? 4.275 -16.252 18.941 1.00 86.44 79 ASP A N 1
ATOM 566 C CA . ASP A 1 79 ? 4.847 -15.430 20.007 1.00 86.44 79 ASP A CA 1
ATOM 567 C C . ASP A 1 79 ? 3.879 -14.338 20.509 1.00 86.44 79 ASP A C 1
ATOM 569 O O . ASP A 1 79 ? 4.227 -13.552 21.384 1.00 86.44 79 ASP A O 1
ATOM 573 N N . GLY A 1 80 ? 2.659 -14.272 19.964 1.00 83.69 80 GLY A N 1
ATOM 574 C CA . GLY A 1 80 ? 1.643 -13.291 20.341 1.00 83.69 80 GLY A CA 1
ATOM 575 C C . GLY A 1 80 ? 1.783 -11.930 19.656 1.00 83.69 80 GLY A C 1
ATOM 576 O O . GLY A 1 80 ? 0.903 -11.086 19.848 1.00 83.69 80 GLY A O 1
ATOM 577 N N . SER A 1 81 ? 2.815 -11.733 18.830 1.00 83.69 81 SER A N 1
ATOM 578 C CA . SER A 1 81 ? 3.006 -10.511 18.047 1.00 83.69 81 SER A CA 1
ATOM 579 C C . SER A 1 81 ? 1.870 -10.314 17.032 1.00 83.69 81 SER A C 1
ATOM 581 O O . SER A 1 81 ? 1.306 -11.276 16.505 1.00 83.69 81 SER A O 1
ATOM 583 N N . LEU A 1 82 ? 1.490 -9.059 16.785 1.00 81.62 82 LEU A N 1
ATOM 584 C CA . LEU A 1 82 ? 0.534 -8.680 15.744 1.00 81.62 82 LEU A CA 1
ATOM 585 C C . LEU A 1 82 ? 1.288 -7.930 14.652 1.00 81.62 82 LEU A C 1
ATOM 587 O O . LEU A 1 82 ? 1.959 -6.941 14.936 1.00 81.62 82 LEU A O 1
ATOM 591 N N . GLY A 1 83 ? 1.167 -8.390 13.412 1.00 82.50 83 GLY A N 1
ATOM 592 C CA . GLY A 1 83 ? 1.797 -7.743 12.267 1.00 82.50 83 GLY A CA 1
ATOM 593 C C . GLY A 1 83 ? 1.037 -8.010 10.976 1.00 82.50 83 GLY A C 1
ATOM 594 O O . GLY A 1 83 ? 0.206 -8.918 10.904 1.00 82.50 83 GLY A O 1
ATOM 595 N N . VAL A 1 84 ? 1.326 -7.213 9.949 1.00 81.75 84 VAL A N 1
ATOM 596 C CA . VAL A 1 84 ? 0.808 -7.442 8.598 1.00 81.75 84 VAL A CA 1
ATOM 597 C C . VAL A 1 84 ? 1.561 -8.627 8.012 1.00 81.75 84 VAL A C 1
ATOM 599 O O . VAL A 1 84 ? 2.775 -8.570 7.815 1.00 81.75 84 VAL A O 1
ATOM 602 N N . ARG A 1 85 ? 0.849 -9.722 7.757 1.00 69.94 85 ARG A N 1
ATOM 603 C CA . ARG A 1 85 ? 1.420 -10.911 7.128 1.00 69.94 85 ARG A CA 1
ATOM 604 C C . ARG A 1 85 ? 0.619 -11.234 5.885 1.00 69.94 85 ARG A C 1
ATOM 606 O O . ARG A 1 85 ? -0.606 -11.230 5.926 1.00 69.94 85 ARG A O 1
ATOM 613 N N . SER A 1 86 ? 1.315 -11.564 4.804 1.00 65.25 86 SER A N 1
ATOM 614 C CA . SER A 1 86 ? 0.672 -12.216 3.670 1.00 65.25 86 SER A CA 1
ATOM 615 C C . SER A 1 86 ? 0.206 -13.598 4.129 1.00 65.25 86 SER A C 1
ATOM 617 O O . SER A 1 86 ? 1.023 -14.478 4.413 1.00 65.25 86 SER A O 1
ATOM 619 N N . VAL A 1 87 ? -1.104 -13.760 4.309 1.00 62.75 87 VAL A N 1
ATOM 620 C CA . VAL A 1 87 ? -1.716 -15.068 4.535 1.00 62.75 87 VAL A CA 1
ATOM 621 C C . VAL A 1 87 ? -1.818 -15.710 3.159 1.00 62.75 87 VAL A C 1
ATOM 623 O O . VAL A 1 87 ? -2.720 -15.396 2.389 1.00 62.75 87 VAL A O 1
ATOM 626 N N . GLY A 1 88 ? -0.830 -16.535 2.817 1.00 59.44 88 GLY A N 1
ATOM 627 C CA . GLY A 1 88 ? -0.900 -17.358 1.615 1.00 59.44 88 GLY A CA 1
ATOM 628 C C . GLY A 1 88 ? -2.092 -18.303 1.699 1.00 59.44 88 GLY A C 1
ATOM 629 O O . GLY A 1 88 ? -2.408 -18.807 2.779 1.00 59.44 88 GLY A O 1
ATOM 630 N N . ASP A 1 89 ? -2.752 -18.520 0.565 1.00 63.25 89 ASP A N 1
ATOM 631 C CA . ASP A 1 89 ? -3.793 -19.531 0.409 1.00 63.25 89 ASP A CA 1
ATOM 632 C C . ASP A 1 89 ? -3.279 -20.881 0.962 1.00 63.25 89 ASP A C 1
ATOM 634 O O . ASP A 1 89 ? -2.168 -21.282 0.609 1.00 63.25 89 ASP A O 1
ATOM 638 N N . PRO A 1 90 ? -4.023 -21.592 1.832 1.00 58.44 90 PRO A N 1
ATOM 639 C CA . PRO A 1 90 ? -3.602 -22.897 2.347 1.00 58.44 90 PRO A CA 1
ATOM 640 C C . PRO A 1 90 ? -3.408 -23.963 1.252 1.00 58.44 90 PRO A C 1
ATOM 642 O O . PRO A 1 90 ? -2.822 -25.009 1.531 1.00 58.44 90 PRO A O 1
ATOM 645 N N . SER A 1 91 ? -3.868 -23.716 0.020 1.00 60.16 91 SER A N 1
ATOM 646 C CA . SER A 1 91 ? -3.576 -24.538 -1.161 1.00 60.16 91 SER A CA 1
ATOM 647 C C . SER A 1 91 ? -2.221 -24.236 -1.821 1.00 60.16 91 SER A C 1
ATOM 649 O O . SER A 1 91 ? -1.752 -25.027 -2.641 1.00 60.16 91 SER A O 1
ATOM 651 N N . GLN A 1 92 ? -1.556 -23.134 -1.458 1.00 56.69 92 GLN A N 1
ATOM 652 C CA . GLN A 1 92 ? -0.219 -22.788 -1.933 1.00 56.69 92 GLN A CA 1
ATOM 653 C C . GLN A 1 92 ? 0.865 -23.251 -0.956 1.00 56.69 92 GLN A C 1
ATOM 655 O O . GLN A 1 92 ? 0.828 -22.995 0.246 1.00 56.69 92 GLN A O 1
ATOM 660 N N . THR A 1 93 ? 1.878 -23.913 -1.516 1.00 58.50 93 THR A N 1
ATOM 661 C CA . THR A 1 93 ? 3.082 -24.385 -0.829 1.00 58.50 93 THR A CA 1
ATOM 662 C C . THR A 1 93 ? 3.648 -23.318 0.126 1.00 58.50 93 THR A C 1
ATOM 664 O O . THR A 1 93 ? 3.899 -22.188 -0.313 1.00 58.50 93 THR A O 1
ATOM 667 N N . PRO A 1 94 ? 3.904 -23.649 1.409 1.00 50.16 94 PRO A N 1
ATOM 668 C CA . PRO A 1 94 ? 4.485 -22.716 2.369 1.00 50.16 94 PRO A CA 1
ATOM 669 C C . PRO A 1 94 ? 5.818 -22.171 1.841 1.00 50.16 94 PRO A C 1
ATOM 671 O O . PRO A 1 94 ? 6.779 -22.922 1.693 1.00 50.16 94 PRO A O 1
ATOM 674 N N . GLY A 1 95 ? 5.870 -20.871 1.539 1.00 59.22 95 GLY A N 1
ATOM 675 C CA . GLY A 1 95 ? 7.086 -20.193 1.071 1.00 59.22 95 GLY A CA 1
ATOM 676 C C . GLY A 1 95 ? 6.929 -19.342 -0.189 1.00 59.22 95 GLY A C 1
ATOM 677 O O . GLY A 1 95 ? 7.828 -18.558 -0.475 1.00 59.22 95 GLY A O 1
ATOM 678 N N . ASN A 1 96 ? 5.803 -19.430 -0.908 1.00 57.16 96 ASN A N 1
ATOM 679 C CA . ASN A 1 96 ? 5.567 -18.641 -2.124 1.00 57.16 96 ASN A CA 1
ATOM 680 C C . ASN A 1 96 ? 4.413 -17.633 -1.981 1.00 57.16 96 ASN A C 1
ATOM 682 O O . ASN A 1 96 ? 3.514 -17.568 -2.812 1.00 57.16 96 ASN A O 1
ATOM 686 N N . THR A 1 97 ? 4.414 -16.836 -0.912 1.00 59.44 97 THR A N 1
ATOM 687 C CA . THR A 1 97 ? 3.555 -15.645 -0.817 1.00 59.44 97 THR A CA 1
ATOM 688 C C . THR A 1 97 ? 4.182 -14.508 -1.618 1.00 59.44 97 THR A C 1
ATOM 690 O O . THR A 1 97 ? 4.870 -13.652 -1.059 1.00 59.44 97 THR A O 1
ATOM 693 N N . ALA A 1 98 ? 3.993 -14.522 -2.936 1.00 64.69 98 ALA A N 1
ATOM 694 C CA . ALA A 1 98 ? 4.450 -13.449 -3.808 1.00 64.69 98 ALA A CA 1
ATOM 695 C C . ALA A 1 98 ? 3.567 -12.204 -3.619 1.00 64.69 98 ALA A C 1
ATOM 697 O O . ALA A 1 98 ? 2.357 -12.238 -3.837 1.00 64.69 98 ALA A O 1
ATOM 698 N N . VAL A 1 99 ? 4.171 -11.088 -3.206 1.00 66.44 99 VAL A N 1
ATOM 699 C CA . VAL A 1 99 ? 3.517 -9.774 -3.249 1.00 66.44 99 VAL A CA 1
ATOM 700 C C . VAL A 1 99 ? 3.660 -9.250 -4.676 1.00 66.44 99 VAL A C 1
ATOM 702 O O . VAL A 1 99 ? 4.753 -8.876 -5.096 1.00 66.44 99 VAL A O 1
ATOM 705 N N . HIS A 1 100 ? 2.572 -9.257 -5.444 1.00 69.50 100 HIS A N 1
ATOM 706 C CA . HIS A 1 100 ? 2.570 -8.742 -6.812 1.00 69.50 100 HIS A CA 1
ATOM 707 C C . HIS A 1 100 ? 2.455 -7.211 -6.799 1.00 69.50 100 HIS A C 1
ATOM 709 O O . HIS A 1 100 ? 1.393 -6.659 -6.521 1.00 69.50 100 HIS A O 1
ATOM 715 N N . ILE A 1 101 ? 3.560 -6.518 -7.088 1.00 77.06 101 ILE A N 1
ATOM 716 C CA . ILE A 1 101 ? 3.594 -5.057 -7.239 1.00 77.06 101 ILE A CA 1
ATOM 717 C C . ILE A 1 101 ? 3.424 -4.725 -8.724 1.00 77.06 101 ILE A C 1
ATOM 719 O O . ILE A 1 101 ? 4.295 -5.023 -9.540 1.00 77.06 101 ILE A O 1
ATOM 723 N N . HIS A 1 102 ? 2.311 -4.085 -9.079 1.00 76.94 102 HIS A N 1
ATOM 724 C CA . HIS A 1 102 ? 2.080 -3.594 -10.436 1.00 76.94 102 HIS A CA 1
ATOM 725 C C . HIS A 1 102 ? 2.752 -2.226 -10.612 1.00 76.94 102 HIS A C 1
ATOM 727 O O . HIS A 1 102 ? 2.190 -1.199 -10.241 1.00 76.94 102 HIS A O 1
ATOM 733 N N . GLN A 1 103 ? 3.962 -2.205 -11.172 1.00 81.12 103 GLN A N 1
ATOM 734 C CA . GLN A 1 103 ? 4.622 -0.973 -11.612 1.00 81.12 103 GLN A CA 1
ATOM 735 C C . GLN A 1 103 ? 4.546 -0.843 -13.132 1.00 81.12 103 GLN A C 1
ATOM 737 O O . GLN A 1 103 ? 4.945 -1.744 -13.867 1.00 81.12 103 GLN A O 1
ATOM 742 N N . VAL A 1 104 ? 4.061 0.304 -13.603 1.00 82.50 104 VAL A N 1
ATOM 743 C CA . VAL A 1 104 ? 4.113 0.682 -15.018 1.00 82.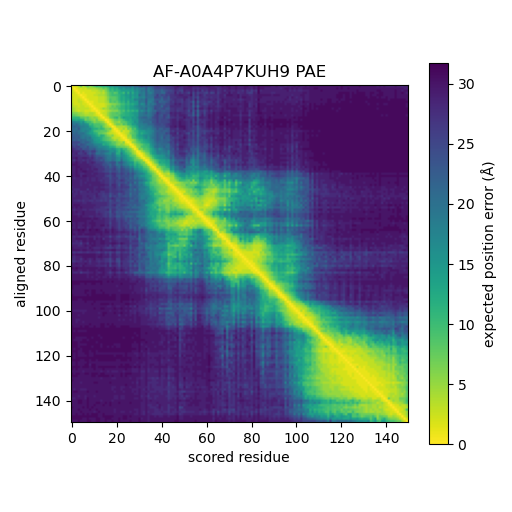50 104 VAL A CA 1
ATOM 744 C C . VAL A 1 104 ? 5.415 1.445 -15.247 1.00 82.50 104 VAL A C 1
ATOM 746 O O . VAL A 1 104 ? 5.588 2.545 -14.725 1.00 82.50 104 VAL A O 1
ATOM 749 N N . ILE A 1 105 ? 6.344 0.856 -16.003 1.00 85.06 105 ILE A N 1
ATOM 750 C CA . ILE A 1 105 ? 7.613 1.497 -16.366 1.00 85.06 105 ILE A CA 1
ATOM 751 C C . ILE A 1 105 ? 7.483 2.054 -17.783 1.00 85.06 105 ILE A C 1
ATOM 753 O O . ILE A 1 105 ? 7.436 1.302 -18.754 1.00 85.06 105 ILE A O 1
ATOM 757 N N . ASN A 1 106 ? 7.470 3.381 -17.901 1.00 83.00 106 ASN A N 1
ATOM 758 C CA . ASN A 1 106 ? 7.493 4.060 -19.193 1.00 83.00 106 ASN A CA 1
ATOM 759 C C . ASN A 1 106 ? 8.947 4.328 -19.593 1.00 83.00 106 ASN A C 1
ATOM 761 O O . ASN A 1 106 ? 9.573 5.263 -19.097 1.00 83.00 106 ASN A O 1
ATOM 765 N N . VA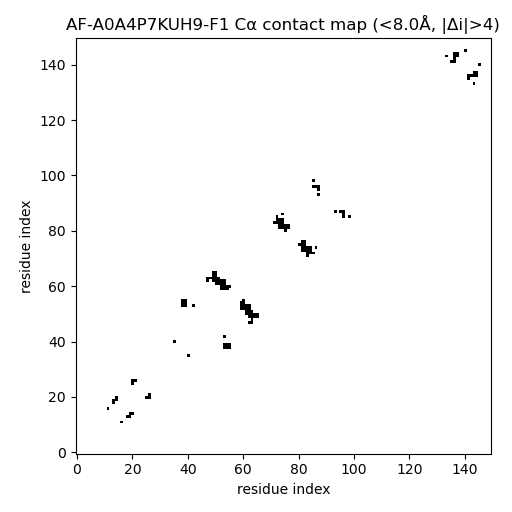L A 1 107 ? 9.494 3.504 -20.489 1.00 80.06 107 VAL A N 1
ATOM 766 C CA . VAL A 1 107 ? 10.831 3.722 -21.058 1.00 80.06 107 VAL A CA 1
ATOM 767 C C . VAL A 1 107 ? 10.690 4.516 -22.356 1.00 80.06 107 VAL A C 1
ATOM 769 O O . VAL A 1 107 ? 10.301 3.971 -23.385 1.00 80.06 107 VAL A O 1
ATOM 772 N N . MET A 1 108 ? 11.010 5.810 -22.322 1.00 78.62 108 MET A N 1
ATOM 773 C CA . MET A 1 108 ? 11.114 6.634 -23.530 1.00 78.62 108 MET A CA 1
ATOM 774 C C . MET A 1 108 ? 12.553 6.607 -24.050 1.00 78.62 108 MET A C 1
ATOM 776 O O . MET A 1 108 ? 13.450 7.211 -23.465 1.00 78.62 108 MET A O 1
ATOM 780 N N . GLY A 1 109 ? 12.769 5.894 -25.155 1.00 72.69 109 GLY A N 1
ATOM 781 C CA . GLY A 1 109 ? 14.024 5.913 -25.904 1.00 72.69 109 GLY A CA 1
ATOM 782 C C . GLY A 1 109 ? 13.996 6.974 -27.005 1.00 72.69 109 GLY A C 1
ATOM 783 O O . GLY A 1 109 ? 13.029 7.070 -27.754 1.00 72.69 109 GLY A O 1
ATOM 784 N N . ASN A 1 110 ? 15.067 7.759 -27.137 1.00 76.06 110 ASN A N 1
ATOM 785 C CA . ASN A 1 110 ? 15.235 8.719 -28.231 1.00 76.06 110 ASN A CA 1
ATOM 786 C C . ASN A 1 110 ? 15.862 8.029 -29.458 1.00 76.06 110 ASN A C 1
ATOM 788 O O . ASN A 1 110 ? 17.043 8.221 -29.751 1.00 76.06 110 ASN A O 1
ATOM 792 N N . GLY A 1 111 ? 15.093 7.160 -30.122 1.00 66.69 111 GLY A N 1
ATOM 793 C CA . GLY A 1 111 ? 15.570 6.361 -31.260 1.00 66.69 111 GLY A CA 1
ATOM 794 C C . GLY A 1 111 ? 15.977 7.201 -32.476 1.00 66.69 111 GLY A C 1
ATOM 795 O O . GLY A 1 111 ? 16.960 6.889 -33.148 1.00 66.69 111 GLY A O 1
ATOM 796 N N . ASP A 1 112 ? 15.290 8.318 -32.710 1.00 70.69 112 ASP A N 1
ATOM 797 C CA . ASP A 1 112 ? 15.405 9.077 -33.960 1.00 70.69 112 ASP A CA 1
ATOM 798 C C . ASP A 1 112 ? 16.750 9.799 -34.111 1.00 70.69 112 ASP A C 1
ATOM 800 O O . ASP A 1 112 ? 17.323 9.847 -35.202 1.00 70.69 112 ASP A O 1
ATOM 804 N N . LYS A 1 113 ? 17.312 10.317 -33.010 1.00 68.62 113 LYS A N 1
ATOM 805 C CA . LYS A 1 113 ? 18.618 10.998 -33.049 1.00 68.62 113 LYS A CA 1
ATOM 806 C C . LYS A 1 113 ? 19.770 10.024 -33.294 1.00 68.62 113 LYS A C 1
ATOM 808 O O . LYS A 1 113 ? 20.694 10.341 -34.039 1.00 68.62 113 LYS A O 1
ATOM 813 N N . VAL A 1 114 ? 19.690 8.831 -32.707 1.00 74.31 114 VAL A N 1
ATOM 814 C CA . VAL A 1 114 ? 20.722 7.794 -32.832 1.00 74.31 114 VAL A CA 1
ATOM 815 C C . VAL A 1 114 ? 20.726 7.204 -34.245 1.00 74.31 114 VAL A C 1
ATOM 817 O O . VAL A 1 114 ? 21.789 7.029 -34.836 1.00 74.31 114 VAL A O 1
ATOM 820 N N . ILE A 1 115 ? 19.549 6.963 -34.831 1.00 79.94 115 ILE A N 1
ATOM 821 C CA . ILE A 1 115 ? 19.435 6.429 -36.197 1.00 79.94 115 ILE A CA 1
ATOM 822 C C . ILE A 1 115 ? 19.961 7.434 -37.232 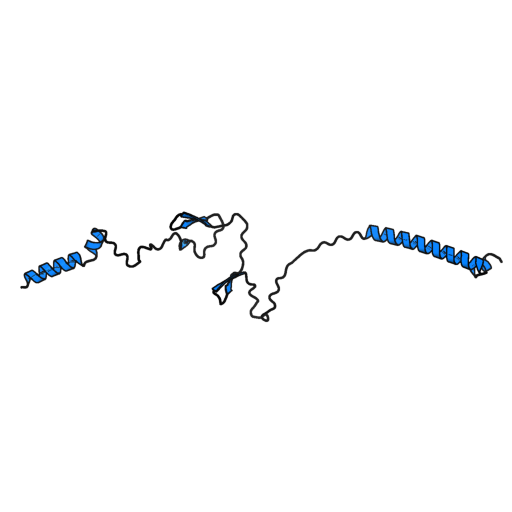1.00 79.94 115 ILE A C 1
ATOM 824 O O . ILE A 1 115 ? 20.681 7.036 -38.152 1.00 79.94 115 ILE A O 1
ATOM 828 N N . GLY A 1 116 ? 19.672 8.730 -37.072 1.00 80.06 116 GLY A N 1
ATOM 829 C CA . GLY A 1 116 ? 20.211 9.772 -37.953 1.00 80.06 116 GLY A CA 1
ATOM 830 C C . GLY A 1 116 ? 21.743 9.836 -37.928 1.00 80.06 116 GLY A C 1
ATOM 831 O O . GLY A 1 116 ? 22.387 9.861 -38.979 1.00 80.06 116 GLY A O 1
ATOM 832 N N . GLU A 1 117 ? 22.338 9.780 -36.735 1.00 81.50 117 GLU A N 1
ATOM 833 C CA . GLU A 1 117 ? 23.794 9.809 -36.547 1.00 81.50 117 GLU A CA 1
ATOM 834 C C . GLU A 1 117 ? 24.485 8.559 -37.116 1.00 81.50 117 GLU A C 1
ATOM 836 O O . GLU A 1 117 ? 25.500 8.669 -37.811 1.00 81.50 117 GLU A O 1
ATOM 841 N N . ILE A 1 118 ? 23.924 7.368 -36.874 1.00 83.19 118 ILE A N 1
ATOM 842 C CA . ILE A 1 118 ? 24.460 6.102 -37.396 1.00 83.19 118 ILE A CA 1
ATOM 843 C C . ILE A 1 118 ? 24.372 6.068 -38.922 1.00 83.19 118 ILE A C 1
ATOM 845 O O . ILE A 1 118 ? 25.348 5.708 -39.579 1.00 83.19 118 ILE A O 1
ATOM 849 N N . THR A 1 119 ? 23.246 6.495 -39.498 1.00 87.38 119 THR A N 1
ATOM 850 C CA . THR A 1 119 ? 23.055 6.518 -40.956 1.00 87.38 119 THR A CA 1
ATOM 851 C C . THR A 1 119 ? 24.052 7.463 -41.622 1.00 87.38 119 THR A C 1
ATOM 853 O O . THR A 1 119 ? 24.680 7.105 -42.618 1.00 87.38 119 THR A O 1
ATOM 856 N N . GLN A 1 120 ? 24.271 8.648 -41.044 1.00 86.62 120 GLN A N 1
ATOM 857 C CA . GLN A 1 120 ? 25.227 9.610 -41.588 1.00 86.62 120 GLN A CA 1
ATOM 858 C C . GLN A 1 120 ? 26.677 9.113 -41.486 1.00 86.62 120 GLN A C 1
ATOM 860 O O . GLN A 1 120 ? 27.463 9.321 -42.413 1.00 86.62 120 GLN A O 1
ATOM 865 N N . ARG A 1 121 ? 27.050 8.442 -40.388 1.00 85.94 121 ARG A N 1
ATOM 866 C CA . ARG A 1 121 ? 28.381 7.828 -40.243 1.00 85.94 121 ARG A CA 1
ATOM 867 C C . ARG A 1 121 ? 28.587 6.669 -41.214 1.00 85.94 121 ARG A C 1
ATOM 869 O O . ARG A 1 121 ? 29.629 6.619 -41.861 1.00 85.94 121 ARG A O 1
ATOM 876 N N . ALA A 1 122 ? 27.594 5.793 -41.359 1.00 87.62 122 ALA A N 1
ATOM 877 C CA . ALA A 1 122 ? 27.645 4.666 -42.285 1.00 87.62 122 ALA A CA 1
ATOM 878 C C . ALA A 1 122 ? 27.749 5.132 -43.747 1.00 87.62 122 ALA A C 1
ATOM 880 O O . ALA A 1 122 ? 28.551 4.594 -44.507 1.00 87.62 122 ALA A O 1
ATOM 881 N N . ALA A 1 123 ? 27.005 6.177 -44.127 1.00 89.38 123 ALA A N 1
ATOM 882 C CA . ALA A 1 123 ? 27.075 6.757 -45.467 1.00 89.38 123 ALA A CA 1
ATOM 883 C C . ALA A 1 123 ? 28.463 7.345 -45.777 1.00 89.38 123 ALA A C 1
ATOM 885 O O . ALA A 1 123 ? 29.003 7.100 -46.855 1.00 89.38 123 ALA A O 1
ATOM 886 N N . LYS A 1 124 ? 29.067 8.074 -44.825 1.00 90.75 124 LYS A N 1
ATOM 887 C CA . LYS A 1 124 ? 30.428 8.617 -44.979 1.00 90.75 124 LYS A CA 1
ATOM 888 C C . LYS A 1 124 ? 31.468 7.504 -45.128 1.00 90.75 124 LYS A C 1
ATOM 890 O O . LYS A 1 124 ? 32.223 7.507 -46.090 1.00 90.75 124 LYS A O 1
ATOM 895 N N . GLN A 1 125 ? 31.442 6.509 -44.240 1.00 91.56 125 GLN A N 1
ATOM 896 C CA . GLN A 1 125 ? 32.372 5.376 -44.294 1.00 91.56 125 GLN A CA 1
ATOM 897 C C . GLN A 1 125 ? 32.233 4.559 -45.585 1.00 91.56 125 GLN A C 1
ATOM 899 O O . GLN A 1 125 ? 33.237 4.153 -46.166 1.00 91.56 125 GLN A O 1
ATOM 904 N N . GLY A 1 126 ? 31.001 4.338 -46.054 1.00 88.38 126 GLY A N 1
ATOM 905 C CA . GLY A 1 126 ? 30.746 3.636 -47.310 1.00 88.38 126 GLY A CA 1
ATOM 906 C C . GLY A 1 126 ? 31.281 4.389 -48.530 1.00 88.38 126 GLY A C 1
ATOM 907 O O . GLY A 1 126 ? 31.855 3.767 -49.424 1.00 88.38 126 GLY A O 1
ATOM 908 N N . ALA A 1 127 ? 31.141 5.719 -48.556 1.00 90.94 127 ALA A N 1
ATOM 909 C CA . ALA A 1 127 ? 31.700 6.555 -49.617 1.00 90.94 127 ALA A CA 1
ATOM 910 C C . ALA A 1 127 ? 33.238 6.538 -49.608 1.00 90.94 127 ALA A C 1
ATOM 912 O O . ALA A 1 127 ? 33.850 6.339 -50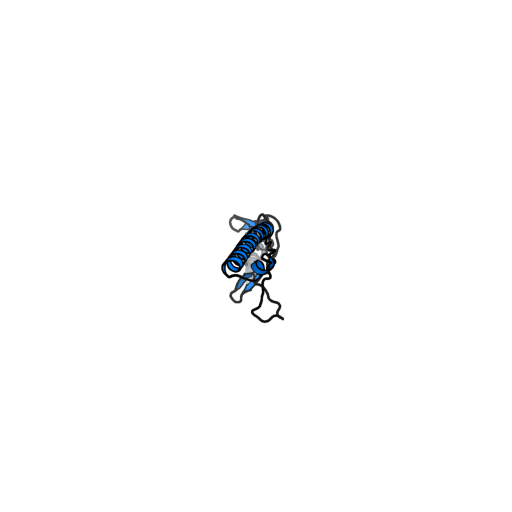.658 1.00 90.94 127 ALA A O 1
ATOM 913 N N . ASP A 1 128 ? 33.857 6.671 -48.434 1.00 91.94 128 ASP A N 1
ATOM 914 C CA . ASP A 1 128 ? 35.316 6.657 -48.292 1.00 91.94 128 ASP A CA 1
ATOM 915 C C . ASP A 1 128 ? 35.916 5.296 -48.688 1.00 91.94 128 ASP A C 1
ATOM 917 O O . ASP A 1 128 ? 36.908 5.248 -49.419 1.00 91.94 128 ASP A O 1
ATOM 921 N N . ASP A 1 129 ? 35.298 4.176 -48.286 1.00 92.44 129 ASP A N 1
ATOM 922 C CA . ASP A 1 129 ? 35.746 2.836 -48.699 1.00 92.44 129 ASP A CA 1
ATOM 923 C C . ASP A 1 129 ? 35.545 2.614 -50.206 1.00 92.44 129 ASP A C 1
ATOM 925 O O . ASP A 1 129 ? 36.412 2.047 -50.872 1.00 92.44 129 ASP A O 1
ATOM 929 N N . ALA A 1 130 ? 34.447 3.108 -50.788 1.00 87.06 130 ALA A N 1
ATOM 930 C CA . ALA A 1 130 ? 34.234 3.041 -52.233 1.00 87.06 130 ALA A CA 1
ATOM 931 C C . ALA A 1 130 ? 35.316 3.817 -53.003 1.00 87.06 130 ALA A C 1
ATOM 933 O O . ALA A 1 130 ? 35.896 3.283 -53.951 1.00 87.06 130 ALA A O 1
ATOM 934 N N . ILE A 1 131 ? 35.647 5.034 -52.566 1.00 91.56 131 ILE A N 1
ATOM 935 C CA . ILE A 1 131 ? 36.717 5.841 -53.167 1.00 91.56 131 ILE A CA 1
ATOM 936 C C . ILE A 1 131 ? 38.068 5.142 -53.001 1.00 91.56 131 ILE A C 1
ATOM 938 O O . ILE A 1 131 ? 38.807 5.009 -53.977 1.00 91.56 131 ILE A O 1
ATOM 942 N N . ALA A 1 132 ? 38.378 4.629 -51.809 1.00 90.38 132 ALA A N 1
ATOM 943 C CA . ALA A 1 132 ? 39.621 3.907 -51.557 1.00 90.38 132 ALA A CA 1
ATOM 944 C C . ALA A 1 132 ? 39.741 2.650 -52.435 1.00 90.38 132 ALA A C 1
ATOM 946 O O . ALA A 1 132 ? 40.813 2.355 -52.965 1.00 90.38 132 ALA A O 1
ATOM 947 N N . ARG A 1 133 ? 38.643 1.912 -52.642 1.00 88.81 133 ARG A N 1
ATOM 948 C CA . ARG A 1 133 ? 38.598 0.757 -53.554 1.00 88.81 133 ARG A CA 1
ATOM 949 C C . ARG A 1 133 ? 38.851 1.164 -54.999 1.00 88.81 133 ARG A C 1
ATOM 951 O O . ARG A 1 133 ? 39.644 0.506 -55.664 1.00 88.81 133 ARG A O 1
ATOM 958 N N . ILE A 1 134 ? 38.223 2.243 -55.461 1.00 88.38 134 ILE A N 1
ATOM 959 C CA . ILE A 1 134 ? 38.407 2.768 -56.817 1.00 88.38 134 ILE A CA 1
ATOM 960 C C . ILE A 1 134 ? 39.861 3.216 -57.023 1.00 88.38 134 ILE A C 1
ATOM 962 O O . ILE A 1 134 ? 40.500 2.807 -57.988 1.00 88.38 134 ILE A O 1
ATOM 966 N N . GLN A 1 135 ? 40.422 3.989 -56.089 1.00 89.00 135 GLN A N 1
ATOM 967 C CA . GLN A 1 135 ? 41.819 4.433 -56.144 1.00 89.00 135 GLN A CA 1
ATOM 968 C C . GLN A 1 135 ? 42.798 3.254 -56.167 1.00 89.00 135 GLN A C 1
ATOM 970 O O . GLN A 1 135 ? 43.736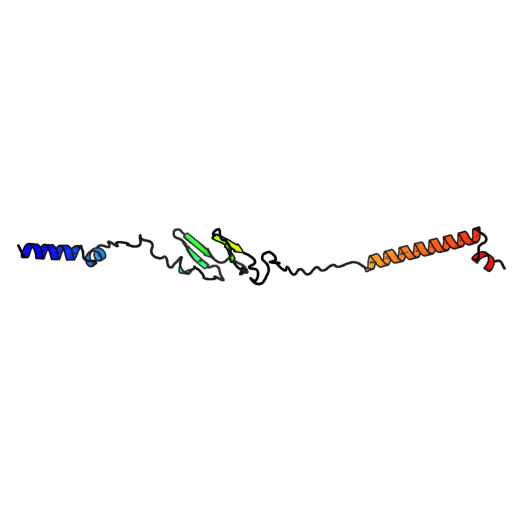 3.247 -56.967 1.00 89.00 135 GLN A O 1
ATOM 975 N N . ARG A 1 136 ? 42.558 2.224 -55.342 1.00 89.12 136 ARG A N 1
ATOM 976 C CA . ARG A 1 136 ? 43.345 0.983 -55.375 1.00 89.12 136 ARG A CA 1
ATOM 977 C C . ARG A 1 136 ? 43.245 0.283 -56.728 1.00 89.12 136 ARG A C 1
ATOM 979 O O . ARG A 1 136 ? 44.275 -0.133 -57.253 1.00 89.12 136 ARG A O 1
ATOM 986 N N . ASP A 1 137 ? 42.049 0.173 -57.306 1.00 88.81 137 ASP A N 1
ATOM 987 C CA . ASP A 1 137 ? 41.835 -0.460 -58.615 1.00 88.81 137 ASP A CA 1
ATOM 988 C C . ASP A 1 137 ? 42.579 0.298 -59.733 1.00 88.81 137 ASP A C 1
ATOM 990 O O . ASP A 1 137 ? 43.253 -0.321 -60.554 1.00 88.81 137 ASP A O 1
ATOM 994 N N . PHE A 1 138 ? 42.583 1.636 -59.713 1.00 85.44 138 PHE A N 1
ATOM 995 C CA . PHE A 1 138 ? 43.374 2.440 -60.654 1.00 85.44 138 PHE A CA 1
ATOM 996 C C . PHE A 1 138 ? 44.889 2.231 -60.509 1.00 85.44 138 PHE A C 1
ATOM 998 O O . PHE A 1 138 ? 45.580 2.073 -61.523 1.00 85.44 138 PHE A O 1
ATOM 1005 N N . ALA A 1 139 ? 45.393 2.188 -59.271 1.00 86.25 139 ALA A N 1
ATOM 1006 C CA . ALA A 1 139 ? 46.811 1.977 -58.973 1.00 86.25 139 ALA A CA 1
ATOM 1007 C C . ALA A 1 139 ? 47.297 0.563 -59.341 1.00 86.25 139 ALA A C 1
ATOM 1009 O O . ALA A 1 139 ? 48.448 0.383 -59.727 1.00 86.25 139 ALA A O 1
ATOM 1010 N N . THR A 1 140 ? 46.418 -0.439 -59.259 1.00 86.31 140 THR A N 1
ATOM 1011 C CA . THR A 1 140 ? 46.753 -1.859 -59.482 1.00 86.31 140 THR A CA 1
ATOM 1012 C C . THR A 1 140 ? 46.360 -2.389 -60.865 1.00 86.31 140 THR A C 1
ATOM 1014 O O . THR A 1 140 ? 46.340 -3.599 -61.075 1.00 86.31 140 THR A O 1
ATOM 1017 N N . ASN A 1 141 ? 46.093 -1.508 -61.842 1.00 81.00 141 ASN A N 1
ATOM 1018 C CA . ASN A 1 141 ? 45.634 -1.878 -63.195 1.00 81.00 141 ASN A CA 1
ATOM 1019 C C . ASN A 1 141 ? 44.374 -2.773 -63.188 1.00 81.00 141 ASN A C 1
ATOM 1021 O O . ASN A 1 141 ? 44.244 -3.713 -63.975 1.00 81.00 141 ASN A O 1
ATOM 1025 N N . GLY A 1 142 ? 43.453 -2.499 -62.271 1.00 82.12 142 GLY A N 1
ATOM 1026 C CA . GLY A 1 142 ? 42.296 -3.330 -62.002 1.00 82.12 142 GLY A CA 1
ATOM 1027 C C . GLY A 1 142 ? 41.183 -3.256 -63.053 1.00 82.12 142 GLY A C 1
ATOM 1028 O O . GLY A 1 142 ? 41.356 -2.817 -64.197 1.00 82.12 142 GLY A O 1
ATOM 1029 N N . ARG A 1 143 ? 40.021 -3.812 -62.705 1.00 81.56 143 ARG A N 1
ATOM 1030 C CA . ARG A 1 143 ? 38.940 -4.084 -63.669 1.00 81.56 143 ARG A CA 1
ATOM 1031 C C . ARG A 1 143 ? 38.238 -2.809 -64.129 1.00 81.56 143 ARG A C 1
ATOM 1033 O O . ARG A 1 143 ? 37.880 -2.734 -65.298 1.00 81.56 143 ARG A O 1
ATOM 1040 N N . THR A 1 144 ? 38.059 -1.822 -63.256 1.00 80.56 144 THR A N 1
ATOM 1041 C CA . THR A 1 144 ? 37.344 -0.579 -63.587 1.00 80.56 144 THR A CA 1
ATOM 1042 C C . THR A 1 144 ? 38.157 0.297 -64.536 1.00 80.56 144 THR A C 1
ATOM 1044 O O . THR A 1 144 ? 37.619 0.795 -65.519 1.00 80.56 144 THR A O 1
ATOM 1047 N N . ARG A 1 145 ? 39.477 0.381 -64.341 1.00 78.38 145 ARG A N 1
ATOM 1048 C CA . ARG A 1 145 ? 40.374 1.095 -65.258 1.00 78.38 145 ARG A CA 1
ATOM 1049 C C . ARG A 1 145 ? 40.387 0.496 -66.666 1.00 78.38 145 ARG A C 1
ATOM 1051 O O . ARG A 1 145 ? 40.364 1.244 -67.636 1.00 78.38 145 ARG A O 1
ATOM 1058 N N . ARG A 1 146 ? 40.418 -0.836 -66.797 1.00 78.31 146 ARG A N 1
ATOM 1059 C CA . ARG A 1 146 ? 40.430 -1.506 -68.115 1.00 78.31 146 ARG A CA 1
ATOM 1060 C C . ARG A 1 146 ? 39.178 -1.227 -68.948 1.00 78.31 146 ARG A C 1
ATOM 1062 O O . ARG A 1 146 ? 39.265 -1.240 -70.166 1.00 78.31 146 ARG A O 1
ATOM 1069 N N . LEU A 1 147 ? 38.041 -0.963 -68.304 1.00 79.06 147 LEU A N 1
ATOM 1070 C CA . LEU A 1 147 ? 36.789 -0.609 -68.981 1.00 79.06 147 LEU A CA 1
ATOM 1071 C C . LEU A 1 147 ? 36.760 0.851 -69.463 1.00 79.06 147 LEU A C 1
ATOM 1073 O O . LEU A 1 147 ? 35.962 1.181 -70.329 1.00 79.06 147 LEU A O 1
ATOM 1077 N N . LEU A 1 148 ? 37.609 1.714 -68.898 1.00 75.06 148 LEU A N 1
ATOM 1078 C CA . LEU A 1 148 ? 37.673 3.149 -69.200 1.00 75.06 148 LEU A CA 1
ATOM 1079 C C . LEU A 1 148 ? 38.818 3.517 -70.160 1.00 75.06 148 LEU A C 1
ATOM 1081 O O . LEU A 1 148 ? 38.899 4.663 -70.586 1.00 75.06 148 LEU A O 1
ATOM 1085 N N . GLY A 1 149 ? 39.723 2.578 -70.451 1.00 67.38 149 GLY A N 1
ATOM 1086 C CA . GLY A 1 149 ? 40.917 2.788 -71.279 1.00 67.38 149 GLY A CA 1
ATOM 1087 C C . GLY A 1 149 ? 40.952 1.960 -72.566 1.00 67.38 149 GLY A C 1
ATOM 1088 O O . GLY A 1 149 ? 42.050 1.646 -73.022 1.00 67.38 149 GLY A O 1
ATOM 1089 N N . GLY A 1 150 ? 39.786 1.555 -73.080 1.00 54.12 150 GLY A N 1
ATOM 1090 C CA . GLY A 1 150 ? 39.624 0.931 -74.399 1.00 54.12 150 GLY A CA 1
ATOM 1091 C C . GLY A 1 150 ? 39.282 1.953 -75.470 1.00 54.12 150 GLY A C 1
ATOM 1092 O O . GLY A 1 150 ? 38.550 2.910 -75.134 1.00 54.12 150 GLY A O 1
#

Radius of gyration: 47.91 Å; Cα contacts (8 Å, |Δi|>4): 75; chains: 1; bounding box: 83×37×152 Å

pLDDT: mean 71.66, std 11.63, range [49.34, 92.44]